Protein AF-D8IYW7-F1 (afdb_monomer_lite)

Secondary structure (DSSP, 8-state):
----HHHHHEEEEEEEETTEEEEEEEEEEEEETTEEEEEE-HHHHH-B-TTT--BSSTT-PPPSEEEEEEEESSSTT-EEEEEEESEETTEE-EEEPTTTGGGSS-EEEEP---TTEE---B-TTTS-----

Organism: Herbaspirillum seropedicae (strain SmR1) (NCBI:txid757424)

Structure (mmCIF, N/CA/C/O backbone):
data_AF-D8IYW7-F1
#
_entry.id   AF-D8IYW7-F1
#
loop_
_atom_site.group_PDB
_atom_site.id
_atom_site.type_symbol
_atom_site.label_atom_id
_atom_site.label_alt_id
_atom_site.label_comp_id
_atom_site.label_asym_id
_atom_site.label_entity_id
_atom_site.label_seq_id
_atom_site.pdbx_PDB_ins_code
_atom_site.Cartn_x
_atom_site.Cartn_y
_atom_site.Cartn_z
_atom_site.occupancy
_atom_site.B_iso_or_equiv
_atom_site.auth_seq_id
_atom_site.auth_comp_id
_atom_site.auth_asym_id
_atom_site.auth_atom_id
_atom_site.pdbx_PDB_model_num
ATOM 1 N N . MET A 1 1 ? 17.895 -15.054 -15.394 1.00 55.34 1 MET A N 1
ATOM 2 C CA . MET A 1 1 ? 16.931 -15.535 -14.381 1.00 55.34 1 MET A CA 1
ATOM 3 C C . MET A 1 1 ? 15.539 -15.389 -14.978 1.00 55.34 1 MET A C 1
ATOM 5 O O . MET A 1 1 ? 15.216 -14.289 -15.399 1.00 55.34 1 MET A O 1
ATOM 9 N N . ASN A 1 2 ? 14.770 -16.473 -15.113 1.00 73.19 2 ASN A N 1
ATOM 10 C CA . ASN A 1 2 ? 13.407 -16.413 -15.653 1.00 73.19 2 ASN A CA 1
ATOM 11 C C . ASN A 1 2 ? 12.431 -16.318 -14.472 1.00 73.19 2 ASN A C 1
ATOM 13 O O . ASN A 1 2 ? 12.126 -17.329 -13.845 1.00 73.19 2 ASN A O 1
ATOM 17 N N . VAL A 1 3 ? 12.047 -15.098 -14.095 1.00 72.44 3 VAL A N 1
ATOM 18 C CA . VAL A 1 3 ? 11.111 -14.853 -12.989 1.00 72.44 3 VAL A CA 1
ATOM 19 C C . VAL A 1 3 ? 9.713 -14.710 -13.576 1.00 72.44 3 VAL A C 1
ATOM 21 O O . VAL A 1 3 ? 9.520 -13.954 -14.527 1.00 72.44 3 VAL A O 1
ATOM 24 N N . ALA A 1 4 ? 8.737 -15.428 -13.019 1.00 79.50 4 ALA A N 1
ATOM 25 C CA . ALA A 1 4 ? 7.348 -15.280 -13.434 1.00 79.50 4 ALA A CA 1
ATOM 26 C C . ALA A 1 4 ? 6.887 -13.828 -13.186 1.00 79.50 4 ALA A C 1
ATOM 28 O O . ALA A 1 4 ? 7.091 -13.328 -12.076 1.00 79.50 4 ALA A O 1
ATOM 29 N N . PRO A 1 5 ? 6.245 -13.150 -14.158 1.00 78.38 5 PRO A N 1
ATOM 30 C CA . PRO A 1 5 ? 5.845 -11.750 -14.007 1.00 78.38 5 PRO A CA 1
ATOM 31 C C . PRO A 1 5 ? 5.076 -11.432 -12.711 1.00 78.38 5 PRO A C 1
ATOM 33 O O . PRO A 1 5 ? 5.417 -10.430 -12.083 1.00 78.38 5 PRO A O 1
ATOM 36 N N . PRO A 1 6 ? 4.137 -12.277 -12.227 1.00 81.12 6 PRO A N 1
ATOM 37 C CA . PRO A 1 6 ? 3.422 -12.008 -10.977 1.00 81.12 6 PRO A CA 1
ATOM 38 C C . PRO A 1 6 ? 4.333 -11.854 -9.753 1.00 81.12 6 PRO A C 1
ATOM 40 O O . PRO A 1 6 ? 4.044 -11.045 -8.874 1.00 81.12 6 PRO A O 1
ATOM 43 N N . SER A 1 7 ? 5.470 -12.558 -9.719 1.00 79.69 7 SER A N 1
ATOM 44 C CA . SER A 1 7 ? 6.438 -12.470 -8.619 1.00 79.69 7 SER A CA 1
ATOM 45 C C . SER A 1 7 ? 7.104 -11.094 -8.517 1.00 79.69 7 SER A C 1
ATOM 47 O O . SER A 1 7 ? 7.625 -10.745 -7.463 1.00 79.69 7 SER A O 1
ATOM 49 N N . LEU A 1 8 ? 7.086 -10.306 -9.598 1.00 82.75 8 LEU A N 1
ATOM 50 C CA . LEU A 1 8 ? 7.593 -8.931 -9.636 1.00 82.75 8 LEU A CA 1
ATOM 51 C C . LEU A 1 8 ? 6.483 -7.879 -9.463 1.00 82.75 8 LEU A C 1
ATOM 53 O O . LEU A 1 8 ? 6.784 -6.690 -9.360 1.00 82.75 8 LEU A O 1
ATOM 57 N N . GLN A 1 9 ? 5.214 -8.302 -9.455 1.00 88.56 9 GLN A N 1
ATOM 58 C CA . GLN A 1 9 ? 4.040 -7.426 -9.347 1.00 88.56 9 GLN A CA 1
ATOM 59 C C . GLN A 1 9 ? 3.467 -7.363 -7.926 1.00 88.56 9 GLN A C 1
ATOM 61 O O . GLN A 1 9 ? 2.759 -6.410 -7.598 1.00 88.56 9 GLN A O 1
ATOM 66 N N . SER A 1 10 ? 3.766 -8.356 -7.084 1.00 90.44 10 SER A N 1
ATOM 67 C CA . SER A 1 10 ? 3.464 -8.309 -5.654 1.00 90.44 10 SER A CA 1
ATOM 68 C C . SER A 1 10 ? 4.567 -7.584 -4.886 1.00 90.44 10 SER A C 1
ATOM 70 O O . SER A 1 10 ? 5.747 -7.901 -5.044 1.00 90.44 10 SER A O 1
ATOM 72 N N . SER A 1 11 ? 4.180 -6.686 -3.988 1.00 91.94 11 SER A N 1
ATOM 73 C CA . SER A 1 11 ? 5.086 -5.998 -3.070 1.00 91.94 11 SER A CA 1
ATOM 74 C C . SER A 1 11 ? 4.765 -6.369 -1.628 1.00 91.94 11 SER A C 1
ATOM 76 O O . SER A 1 11 ? 3.603 -6.507 -1.241 1.00 91.94 11 SER A O 1
ATOM 78 N N . ARG A 1 12 ? 5.807 -6.512 -0.806 1.00 95.00 12 ARG A N 1
ATOM 79 C CA . ARG A 1 12 ? 5.646 -6.594 0.648 1.00 95.00 12 ARG A CA 1
ATOM 80 C C . ARG A 1 12 ? 5.399 -5.195 1.199 1.00 95.00 12 ARG A C 1
ATOM 82 O O . ARG A 1 12 ? 6.117 -4.259 0.838 1.00 95.00 12 ARG A O 1
ATOM 89 N N . ILE A 1 13 ? 4.426 -5.088 2.096 1.00 96.94 13 ILE A N 1
ATOM 90 C CA . ILE A 1 13 ? 4.148 -3.869 2.852 1.00 96.94 13 ILE A CA 1
ATOM 91 C C . ILE A 1 13 ? 4.261 -4.110 4.349 1.00 96.94 13 ILE A C 1
ATOM 93 O O . ILE A 1 13 ? 4.057 -5.224 4.829 1.00 96.94 13 ILE A O 1
ATOM 97 N N . GLU A 1 14 ? 4.582 -3.055 5.077 1.00 96.31 14 GLU A N 1
ATOM 98 C CA . GLU A 1 14 ? 4.686 -3.043 6.530 1.00 96.31 14 GLU A CA 1
ATOM 99 C C . GLU A 1 14 ? 3.891 -1.854 7.064 1.00 96.31 14 GLU A C 1
ATOM 101 O O . GLU A 1 14 ? 4.001 -0.742 6.550 1.00 96.31 14 GLU A O 1
ATOM 106 N N . MET A 1 15 ? 3.040 -2.100 8.054 1.00 95.19 15 MET A N 1
ATOM 107 C CA . MET A 1 15 ? 2.084 -1.129 8.574 1.00 95.19 15 MET A CA 1
ATOM 108 C C . MET A 1 15 ? 2.556 -0.624 9.929 1.00 95.19 15 MET A C 1
ATOM 110 O O . MET A 1 15 ? 2.848 -1.423 10.822 1.00 95.19 15 MET A O 1
ATOM 114 N N . TYR A 1 16 ? 2.603 0.696 10.081 1.00 93.44 16 TYR A N 1
ATOM 115 C CA . TYR A 1 16 ? 3.210 1.360 11.227 1.00 93.44 16 TYR A CA 1
ATOM 116 C C . TYR A 1 16 ? 2.250 2.330 11.913 1.00 93.44 16 TYR A C 1
ATOM 118 O O . TYR A 1 16 ? 1.406 2.949 11.262 1.00 93.44 16 TYR A O 1
ATOM 126 N N . PHE A 1 17 ? 2.423 2.495 13.225 1.00 91.44 17 PHE A N 1
ATOM 127 C CA . PHE A 1 17 ? 1.931 3.651 13.976 1.00 91.44 17 PHE A CA 1
ATOM 128 C C . PHE A 1 17 ? 3.127 4.444 14.504 1.00 91.44 17 PHE A C 1
ATOM 130 O O . PHE A 1 17 ? 3.807 4.007 15.436 1.00 91.44 17 PHE A O 1
ATOM 137 N N . GLY A 1 18 ? 3.419 5.580 13.867 1.00 90.19 18 GLY A N 1
ATOM 138 C CA . GLY A 1 18 ? 4.702 6.261 14.060 1.00 90.19 18 GLY A CA 1
ATOM 139 C C . GLY A 1 18 ? 5.838 5.332 13.631 1.00 90.19 18 GLY A C 1
ATOM 140 O O . GLY A 1 18 ? 5.812 4.823 12.515 1.00 90.19 18 GLY A O 1
ATOM 141 N N . ASP A 1 19 ? 6.763 5.038 14.544 1.00 91.38 19 ASP A N 1
ATOM 142 C CA . ASP A 1 19 ? 7.894 4.129 14.295 1.00 91.38 19 ASP A CA 1
ATOM 143 C C . ASP A 1 19 ? 7.617 2.673 14.716 1.00 91.38 19 ASP A C 1
ATOM 145 O O . ASP A 1 19 ? 8.462 1.787 14.574 1.00 91.38 19 ASP A O 1
ATOM 149 N N . ILE A 1 20 ? 6.424 2.388 15.248 1.00 90.88 20 ILE A N 1
ATOM 150 C CA . ILE A 1 20 ? 6.073 1.063 15.761 1.00 90.88 20 ILE A CA 1
ATOM 151 C C . ILE A 1 20 ? 5.511 0.206 14.631 1.00 90.88 20 ILE A C 1
ATOM 153 O O . ILE A 1 20 ? 4.408 0.463 14.145 1.00 90.88 20 ILE A O 1
ATOM 157 N N . LEU A 1 21 ? 6.224 -0.866 14.275 1.00 92.12 21 LEU A N 1
ATOM 158 C CA . LEU A 1 21 ? 5.704 -1.898 13.380 1.00 92.12 21 LEU A CA 1
ATOM 159 C C . LEU A 1 21 ? 4.507 -2.600 14.039 1.00 92.12 21 LEU A C 1
ATOM 161 O O . LEU A 1 21 ? 4.627 -3.164 15.134 1.00 92.12 21 LEU A O 1
ATOM 165 N N . LEU A 1 22 ? 3.361 -2.574 13.361 1.00 90.06 22 LEU A N 1
ATOM 166 C CA . LEU A 1 22 ? 2.132 -3.232 13.799 1.00 90.06 22 LEU A CA 1
ATOM 167 C C . LEU A 1 22 ? 1.950 -4.596 13.136 1.00 90.06 22 LEU A C 1
ATOM 169 O O . LEU A 1 22 ? 1.598 -5.557 13.815 1.00 90.06 22 LEU A O 1
ATOM 173 N N . SER A 1 23 ? 2.153 -4.675 11.819 1.00 90.94 23 SER A N 1
ATOM 174 C CA . SER A 1 23 ? 1.980 -5.900 11.029 1.00 90.94 23 SER A CA 1
ATOM 175 C C . SER A 1 23 ? 2.622 -5.749 9.640 1.00 90.94 23 SER A C 1
ATOM 177 O O . SER A 1 23 ? 3.119 -4.680 9.284 1.00 90.94 23 SER A O 1
ATOM 179 N N . SER A 1 24 ? 2.615 -6.820 8.851 1.00 94.62 24 SER A N 1
ATOM 180 C CA . SER A 1 24 ? 3.055 -6.836 7.454 1.00 94.62 24 SER A CA 1
ATOM 181 C C . SER A 1 24 ? 2.008 -7.494 6.563 1.00 94.62 24 SER A C 1
ATOM 183 O O . SER A 1 24 ? 1.217 -8.306 7.037 1.00 94.62 24 SER A O 1
ATOM 185 N N . GLY A 1 25 ? 2.026 -7.170 5.276 1.00 94.06 25 GLY A N 1
ATOM 186 C CA . GLY A 1 25 ? 1.074 -7.690 4.306 1.00 94.06 25 GLY A CA 1
ATOM 187 C C . GLY A 1 25 ? 1.616 -7.702 2.884 1.00 94.06 25 GLY A C 1
ATOM 188 O O . GLY A 1 25 ? 2.804 -7.480 2.627 1.00 94.06 25 GLY A O 1
ATOM 189 N N . THR A 1 26 ? 0.710 -7.952 1.947 1.00 95.06 26 THR A N 1
ATOM 190 C CA . THR A 1 26 ? 0.986 -7.942 0.512 1.00 95.06 26 THR A CA 1
ATOM 191 C C . THR A 1 26 ? 0.151 -6.869 -0.160 1.00 95.06 26 THR A C 1
ATOM 193 O O . THR A 1 26 ? -0.996 -6.624 0.208 1.00 95.06 26 THR A O 1
ATOM 196 N N . SER A 1 27 ? 0.735 -6.240 -1.167 1.00 95.06 27 SER A N 1
ATOM 197 C CA . SER A 1 27 ? 0.069 -5.280 -2.025 1.00 95.06 27 SER A CA 1
ATOM 198 C C . SER A 1 27 ? 0.428 -5.518 -3.485 1.00 95.06 27 SER A C 1
ATOM 200 O O . SER A 1 27 ? 1.358 -6.254 -3.821 1.00 95.06 27 SER A O 1
ATOM 202 N N . PHE A 1 28 ? -0.307 -4.837 -4.350 1.00 94.81 28 PHE A N 1
ATOM 203 C CA . PHE A 1 28 ? -0.018 -4.707 -5.765 1.00 94.81 28 PHE A CA 1
ATOM 204 C C . PHE A 1 28 ? 0.029 -3.232 -6.114 1.00 94.81 28 PHE A C 1
ATOM 206 O O . PHE A 1 28 ? -0.739 -2.436 -5.573 1.00 94.81 28 PHE A O 1
ATOM 213 N N . ILE A 1 29 ? 0.885 -2.858 -7.056 1.00 94.69 29 ILE A N 1
ATOM 214 C CA . ILE A 1 29 ? 0.865 -1.499 -7.586 1.00 94.69 29 ILE A CA 1
ATOM 215 C C . ILE A 1 29 ? -0.032 -1.501 -8.815 1.00 94.69 29 ILE A C 1
ATOM 217 O O . ILE A 1 29 ? 0.216 -2.237 -9.765 1.00 94.69 29 ILE A O 1
ATOM 221 N N . THR A 1 30 ? -1.083 -0.691 -8.800 1.00 93.50 30 THR A N 1
ATOM 222 C CA . THR A 1 30 ? -1.988 -0.516 -9.937 1.00 93.50 30 THR A CA 1
ATOM 223 C C . THR A 1 30 ? -1.791 0.848 -10.574 1.00 93.50 30 THR A C 1
ATOM 225 O O . THR A 1 30 ? -1.311 1.797 -9.947 1.00 93.50 30 THR A O 1
ATOM 228 N N . ARG A 1 31 ? -2.140 0.956 -11.856 1.00 91.00 31 ARG A N 1
ATOM 229 C CA . ARG A 1 31 ? -2.008 2.197 -12.623 1.00 91.00 31 ARG A CA 1
ATOM 230 C C . ARG A 1 31 ? -3.356 2.649 -13.164 1.00 91.00 31 ARG A C 1
ATOM 232 O O . ARG A 1 31 ? -4.109 1.856 -13.716 1.00 91.00 31 ARG A O 1
ATOM 239 N N . ARG A 1 32 ? -3.625 3.952 -13.060 1.00 86.88 32 ARG A N 1
ATOM 240 C CA . ARG A 1 32 ? -4.750 4.619 -13.728 1.00 86.88 32 ARG A CA 1
ATOM 241 C C . ARG A 1 32 ? -4.260 5.917 -14.360 1.00 86.88 32 ARG A C 1
ATOM 243 O O . ARG A 1 32 ? -3.967 6.888 -13.660 1.00 86.88 32 ARG A O 1
ATOM 250 N N . GLY A 1 33 ? -4.163 5.933 -15.689 1.00 86.88 33 GLY A N 1
ATOM 251 C CA . GLY A 1 33 ? -3.478 7.008 -16.411 1.00 86.88 33 GLY A CA 1
ATOM 252 C C . GLY A 1 33 ? -2.001 7.075 -16.006 1.00 86.88 33 GLY A C 1
ATOM 253 O O . GLY A 1 33 ? -1.324 6.052 -15.968 1.00 86.88 33 GLY A O 1
ATOM 254 N N . SER A 1 34 ? -1.514 8.264 -15.651 1.00 88.06 34 SER A N 1
ATOM 255 C CA . SER A 1 34 ? -0.142 8.478 -15.161 1.00 88.06 34 SER A CA 1
ATOM 256 C C . SER A 1 34 ? 0.037 8.255 -13.653 1.00 88.06 34 SER A C 1
ATOM 258 O O . SER A 1 34 ? 1.143 8.406 -13.142 1.00 88.06 34 SER A O 1
ATOM 260 N N . LYS A 1 35 ? -1.033 7.928 -12.919 1.00 90.94 35 LYS A N 1
ATOM 261 C CA . LYS A 1 35 ? -1.004 7.793 -11.456 1.00 90.94 35 LYS A CA 1
ATOM 262 C C . LYS A 1 35 ? -0.840 6.333 -11.047 1.00 90.94 35 LYS A C 1
ATOM 264 O O . LYS A 1 35 ? -1.488 5.452 -11.618 1.00 90.94 35 LYS A O 1
ATOM 269 N N . LEU A 1 36 ? -0.019 6.115 -10.024 1.00 94.19 36 LEU A N 1
ATOM 270 C CA . LEU A 1 36 ? 0.185 4.821 -9.384 1.00 94.19 36 LEU A CA 1
ATOM 271 C C . LEU A 1 36 ? -0.548 4.761 -8.046 1.00 94.19 36 LEU A C 1
ATOM 273 O O . LEU A 1 36 ? -0.653 5.760 -7.328 1.00 94.19 36 LEU A O 1
ATOM 277 N N . PHE A 1 37 ? -1.047 3.575 -7.727 1.00 95.38 37 PHE A N 1
ATOM 278 C CA . PHE A 1 37 ? -1.775 3.304 -6.501 1.00 95.38 37 PHE A CA 1
ATOM 279 C C . PHE A 1 37 ? -1.272 2.011 -5.874 1.00 95.38 37 PHE A C 1
ATOM 281 O O . PHE A 1 37 ? -1.139 0.996 -6.551 1.00 95.38 37 PHE A O 1
ATOM 288 N N . LEU A 1 38 ? -1.060 2.029 -4.566 1.00 96.31 38 LEU A N 1
ATOM 289 C CA . LEU A 1 38 ? -0.956 0.826 -3.761 1.00 96.31 38 LEU A CA 1
ATOM 290 C C . LEU A 1 38 ? -2.357 0.235 -3.609 1.00 96.31 38 LEU A C 1
ATOM 292 O O . LEU A 1 38 ? -3.228 0.844 -2.992 1.00 96.31 38 LEU A O 1
ATOM 296 N N . THR A 1 39 ? -2.581 -0.944 -4.169 1.00 95.88 39 THR A N 1
ATOM 297 C CA . THR A 1 39 ? -3.802 -1.724 -3.963 1.00 95.88 39 THR A CA 1
ATOM 298 C C . THR A 1 39 ? -3.508 -2.842 -2.979 1.00 95.88 39 THR A C 1
ATOM 300 O O . THR A 1 39 ? -2.593 -3.635 -3.181 1.00 95.88 39 THR A O 1
ATOM 303 N N . SER A 1 40 ? -4.256 -2.885 -1.887 1.00 95.44 40 SER A N 1
ATOM 304 C CA . SER A 1 40 ? -4.062 -3.843 -0.799 1.00 95.44 40 SER A CA 1
ATOM 305 C C . SER A 1 40 ? -5.402 -4.117 -0.133 1.00 95.44 40 SER A C 1
ATOM 307 O O . SER A 1 40 ? -6.353 -3.353 -0.321 1.00 95.44 40 SER A O 1
ATOM 309 N N . ASN A 1 41 ? -5.462 -5.167 0.684 1.00 94.88 41 ASN A N 1
ATOM 310 C CA . ASN A 1 41 ? -6.602 -5.403 1.550 1.00 94.88 41 ASN A CA 1
ATOM 311 C C . ASN A 1 41 ? -6.917 -4.198 2.441 1.00 94.88 41 ASN A C 1
ATOM 313 O O . ASN A 1 41 ? -6.001 -3.517 2.918 1.00 94.88 41 ASN A O 1
ATOM 317 N N . SER A 1 42 ? -8.209 -3.944 2.681 1.00 91.50 42 SER A N 1
ATOM 318 C CA . SER A 1 42 ? -8.645 -2.807 3.500 1.00 91.50 42 SER A CA 1
ATOM 319 C C . SER A 1 42 ? -8.146 -2.951 4.930 1.00 91.50 42 SER A C 1
ATOM 321 O O . SER A 1 42 ? -7.780 -1.956 5.550 1.00 91.50 42 SER A O 1
ATOM 323 N N . HIS A 1 43 ? -8.106 -4.179 5.441 1.00 90.75 43 HIS A N 1
ATOM 324 C CA . HIS A 1 43 ? -7.659 -4.451 6.800 1.00 90.75 43 HIS A CA 1
ATOM 325 C C . HIS A 1 43 ? -6.194 -4.056 7.055 1.00 90.75 43 HIS A C 1
ATOM 327 O O . HIS A 1 43 ? -5.846 -3.710 8.184 1.00 90.75 43 HIS A O 1
ATOM 333 N N . ASN A 1 44 ? -5.349 -4.018 6.015 1.00 91.88 44 ASN A N 1
ATOM 334 C CA . ASN A 1 44 ? -3.966 -3.557 6.149 1.00 91.88 44 ASN A CA 1
ATOM 335 C C . ASN A 1 44 ? -3.902 -2.056 6.461 1.00 91.88 44 ASN A C 1
ATOM 337 O O . ASN A 1 44 ? -3.061 -1.639 7.242 1.00 91.88 44 ASN A O 1
ATOM 341 N N . VAL A 1 45 ? -4.797 -1.231 5.914 1.00 90.12 45 VAL A N 1
ATOM 342 C CA . VAL A 1 45 ? -4.766 0.224 6.165 1.00 90.12 45 VAL A CA 1
ATOM 343 C C . VAL A 1 45 ? -5.662 0.657 7.321 1.00 90.12 45 VAL A C 1
ATOM 345 O O . VAL A 1 45 ? -5.424 1.691 7.929 1.00 90.12 45 VAL A O 1
ATOM 348 N N . THR A 1 46 ? -6.699 -0.116 7.645 1.00 87.69 46 THR A N 1
ATOM 349 C CA . THR A 1 46 ? -7.587 0.198 8.773 1.00 87.69 46 THR A CA 1
ATOM 350 C C . THR A 1 46 ? -7.096 -0.401 10.085 1.00 87.69 46 THR A C 1
ATOM 352 O O . THR A 1 46 ? -7.566 0.013 11.143 1.00 87.69 46 THR A O 1
ATOM 355 N N . GLY A 1 47 ? -6.211 -1.404 10.033 1.00 81.12 47 GLY A N 1
ATOM 356 C CA . GLY A 1 47 ? -5.812 -2.194 11.198 1.00 81.12 47 GLY A CA 1
ATOM 357 C C . GLY A 1 47 ? -6.965 -2.993 11.813 1.00 81.12 47 GLY A C 1
ATOM 358 O O . GLY A 1 47 ? -6.862 -3.415 12.964 1.00 81.12 47 GLY A O 1
ATOM 359 N N . ARG A 1 48 ? -8.076 -3.170 11.086 1.00 79.06 48 ARG A N 1
ATOM 360 C CA . ARG A 1 48 ? -9.318 -3.767 11.592 1.00 79.06 48 ARG A CA 1
ATOM 361 C C . ARG A 1 48 ? -9.793 -4.909 10.716 1.00 79.06 48 ARG A C 1
ATOM 363 O O . ARG A 1 48 ? -9.715 -4.819 9.493 1.00 79.06 48 ARG A O 1
ATOM 370 N N . ASP A 1 49 ? -10.346 -5.931 11.357 1.00 75.50 49 ASP A N 1
ATOM 371 C CA . ASP A 1 49 ? -11.030 -7.021 10.686 1.00 75.50 49 ASP A CA 1
ATOM 372 C C . ASP A 1 49 ? -12.198 -6.469 9.867 1.00 75.50 49 ASP A C 1
ATOM 374 O O . ASP A 1 49 ? -12.973 -5.629 10.330 1.00 75.50 49 ASP A O 1
ATOM 378 N N . GLN A 1 50 ? -12.321 -6.940 8.635 1.00 70.81 50 GLN A N 1
ATOM 379 C CA . GLN A 1 50 ? -13.323 -6.438 7.704 1.00 70.81 50 GLN A CA 1
ATOM 380 C C . GLN A 1 50 ? -14.764 -6.838 8.058 1.00 70.81 50 GLN A C 1
ATOM 382 O O . GLN A 1 50 ? -15.700 -6.143 7.665 1.00 70.81 50 GLN A O 1
ATOM 387 N N . HIS A 1 51 ? -14.953 -7.951 8.773 1.00 66.12 51 HIS A N 1
ATOM 388 C CA . HIS A 1 51 ? -16.263 -8.514 9.095 1.00 66.12 51 HIS A CA 1
ATOM 389 C C . HIS A 1 51 ? -16.731 -8.068 10.483 1.00 66.12 51 HIS A C 1
ATOM 391 O O . HIS A 1 51 ? -17.878 -7.662 10.648 1.00 66.12 51 HIS A O 1
ATOM 397 N N . ALA A 1 52 ? -15.836 -8.118 11.470 1.00 69.31 52 ALA A N 1
ATOM 398 C CA . ALA A 1 52 ? -16.111 -7.808 12.868 1.00 69.31 52 ALA A CA 1
ATOM 399 C C . ALA A 1 52 ? -15.757 -6.363 13.258 1.00 69.31 52 ALA A C 1
ATOM 401 O O . ALA A 1 52 ? -16.229 -5.874 14.281 1.00 69.31 52 ALA A O 1
ATOM 402 N N . GLY A 1 53 ? -14.906 -5.668 12.492 1.00 64.69 53 GLY A N 1
ATOM 403 C CA . GLY A 1 53 ? -14.429 -4.315 12.819 1.00 64.69 53 GLY A CA 1
ATOM 404 C C . GLY A 1 53 ? -13.441 -4.244 13.994 1.00 64.69 53 GLY A C 1
ATOM 405 O O . GLY A 1 53 ? -12.989 -3.149 14.352 1.00 64.69 53 GLY A O 1
ATOM 406 N N . ALA A 1 54 ? -13.100 -5.389 14.591 1.00 71.50 54 ALA A N 1
ATOM 407 C CA . ALA A 1 54 ? -12.155 -5.508 15.697 1.00 71.50 54 ALA A CA 1
ATOM 408 C C . ALA A 1 54 ? -10.727 -5.166 15.249 1.00 71.50 54 ALA A C 1
ATOM 410 O O . ALA A 1 54 ? -10.364 -5.429 14.105 1.00 71.50 54 ALA A O 1
ATOM 411 N N . CYS A 1 55 ? -9.909 -4.586 16.130 1.00 73.69 55 CYS A N 1
ATOM 412 C CA . CYS A 1 55 ? -8.499 -4.342 15.8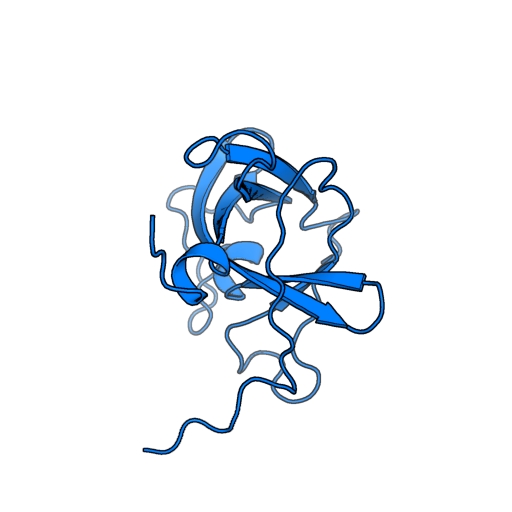25 1.00 73.69 55 CYS A CA 1
ATOM 413 C C . CYS A 1 55 ? -7.756 -5.674 15.619 1.00 73.69 55 CYS A C 1
ATOM 415 O O . CYS A 1 55 ? -7.921 -6.606 16.399 1.00 73.69 55 CYS A O 1
ATOM 417 N N . LEU A 1 56 ? -6.931 -5.756 14.572 1.00 68.44 56 LEU A N 1
ATOM 418 C CA . LEU A 1 56 ? -6.150 -6.957 14.237 1.00 68.44 56 LEU A CA 1
ATOM 419 C C . LEU A 1 56 ? -4.809 -7.023 14.971 1.00 68.44 56 LEU A C 1
ATOM 421 O O . LEU A 1 56 ? -4.223 -8.093 15.109 1.00 68.44 56 LEU A O 1
ATOM 425 N N . SER A 1 57 ? -4.301 -5.878 15.424 1.00 65.50 57 SER A N 1
ATOM 426 C CA . SER A 1 57 ? -3.076 -5.823 16.215 1.00 65.50 57 SER A CA 1
ATOM 427 C C . SER A 1 57 ? -3.381 -6.111 17.681 1.00 65.50 57 SER A C 1
ATOM 429 O O . SER A 1 57 ? -4.268 -5.486 18.257 1.00 65.50 57 SER A O 1
ATOM 431 N N . ALA A 1 58 ? -2.567 -6.954 18.323 1.00 61.22 58 ALA A N 1
ATOM 432 C CA . ALA A 1 58 ? -2.569 -7.118 19.782 1.00 61.22 58 ALA A CA 1
ATOM 433 C C . ALA A 1 58 ? -2.225 -5.814 20.533 1.00 61.22 58 ALA A C 1
ATOM 435 O O . ALA A 1 58 ? -2.426 -5.718 21.738 1.00 61.22 58 ALA A O 1
ATOM 436 N N . ARG A 1 59 ? -1.692 -4.811 19.820 1.00 62.53 59 ARG A N 1
ATOM 437 C CA . ARG A 1 59 ? -1.416 -3.459 20.327 1.00 62.53 59 ARG A CA 1
ATOM 438 C C . ARG A 1 59 ? -2.547 -2.466 20.027 1.00 62.53 59 ARG A C 1
ATOM 440 O O . ARG A 1 59 ? -2.355 -1.277 20.238 1.00 62.53 59 ARG A O 1
ATOM 447 N N . GLU A 1 60 ? -3.659 -2.932 19.450 1.00 62.75 60 GLU A N 1
ATOM 448 C CA . GLU A 1 60 ? -4.862 -2.172 19.059 1.00 62.75 60 GLU A CA 1
ATOM 449 C C . GLU A 1 60 ? -4.635 -0.920 18.182 1.00 62.75 60 GLU A C 1
ATOM 451 O O . GLU A 1 60 ? -5.564 -0.152 17.933 1.00 62.75 60 GLU A O 1
ATOM 456 N N . GLY A 1 61 ? -3.422 -0.726 17.659 1.00 70.19 61 GLY A N 1
ATOM 457 C CA . GLY A 1 61 ? -3.063 0.435 16.851 1.00 70.19 61 GLY A CA 1
ATOM 458 C C . GLY A 1 61 ? -3.678 0.403 15.451 1.00 70.19 61 GLY A C 1
ATOM 459 O O . GLY A 1 61 ? -3.588 -0.604 14.745 1.00 70.19 61 GLY A O 1
ATOM 460 N N . ILE A 1 62 ? -4.254 1.532 15.034 1.00 83.56 62 ILE A N 1
ATOM 461 C CA . ILE A 1 62 ? -4.626 1.805 13.640 1.00 83.56 62 ILE A CA 1
ATOM 462 C C . ILE A 1 62 ? -3.373 2.344 12.944 1.00 83.56 62 ILE A C 1
ATOM 464 O O . ILE A 1 62 ? -2.801 3.313 13.439 1.00 83.56 62 ILE A O 1
ATOM 468 N N . PRO A 1 63 ? -2.910 1.755 11.833 1.00 91.00 63 PRO A N 1
ATOM 469 C CA . PRO A 1 63 ? -1.704 2.234 11.178 1.00 91.00 63 PRO A CA 1
ATOM 470 C C . PRO A 1 63 ? -1.916 3.634 10.592 1.00 91.00 63 PRO A C 1
ATOM 472 O O . PRO A 1 63 ? -2.952 3.925 9.998 1.00 91.00 63 PRO A O 1
ATOM 475 N N . ASN A 1 64 ? -0.915 4.499 10.744 1.00 93.69 64 ASN A N 1
ATOM 476 C CA . ASN A 1 64 ? -0.905 5.844 10.166 1.00 93.69 64 ASN A CA 1
ATOM 477 C C . ASN A 1 64 ? 0.039 5.966 8.962 1.00 93.69 64 ASN A C 1
ATOM 479 O O . ASN A 1 64 ? -0.065 6.930 8.205 1.00 93.69 64 ASN A O 1
ATOM 483 N N . ASN A 1 65 ? 0.910 4.977 8.743 1.00 94.56 65 ASN A N 1
ATOM 484 C CA . ASN A 1 65 ? 1.834 4.921 7.616 1.00 94.56 65 ASN A CA 1
ATOM 485 C C . ASN A 1 65 ? 2.035 3.481 7.125 1.00 94.56 65 ASN A C 1
ATOM 487 O O . ASN A 1 65 ? 1.915 2.521 7.892 1.00 94.56 65 ASN A O 1
ATOM 491 N N . VAL A 1 66 ? 2.376 3.342 5.843 1.00 96.56 66 VAL A N 1
ATOM 492 C CA . VAL A 1 66 ? 2.770 2.078 5.216 1.00 96.56 66 VAL A CA 1
ATOM 493 C C . VAL A 1 66 ? 4.152 2.220 4.594 1.00 96.56 66 VAL A C 1
ATOM 495 O O . VAL A 1 66 ? 4.425 3.185 3.887 1.00 96.56 66 VAL A O 1
ATOM 498 N N . VAL A 1 67 ? 5.022 1.245 4.832 1.00 96.88 67 VAL A N 1
ATOM 499 C CA . VAL A 1 67 ? 6.303 1.110 4.137 1.00 96.88 67 VAL A CA 1
ATOM 500 C C . VAL A 1 67 ? 6.146 0.070 3.041 1.00 96.88 67 VAL A C 1
ATOM 502 O O . VAL A 1 67 ? 5.680 -1.040 3.291 1.00 96.88 67 VAL A O 1
ATOM 505 N N . ILE A 1 68 ? 6.532 0.423 1.819 1.00 96.19 68 ILE A N 1
ATOM 506 C CA . ILE A 1 68 ? 6.428 -0.438 0.640 1.00 96.19 68 ILE A CA 1
ATOM 507 C C . ILE A 1 68 ? 7.833 -0.842 0.213 1.00 96.19 68 ILE A C 1
ATOM 509 O O . ILE A 1 68 ? 8.687 0.021 0.004 1.00 96.19 68 ILE A O 1
ATOM 513 N N . ARG A 1 69 ? 8.063 -2.150 0.054 1.00 94.38 69 ARG A N 1
ATOM 514 C CA . ARG A 1 69 ? 9.321 -2.691 -0.472 1.00 94.38 69 ARG A CA 1
ATOM 515 C C . ARG A 1 69 ? 9.229 -2.867 -1.986 1.00 94.38 69 ARG A C 1
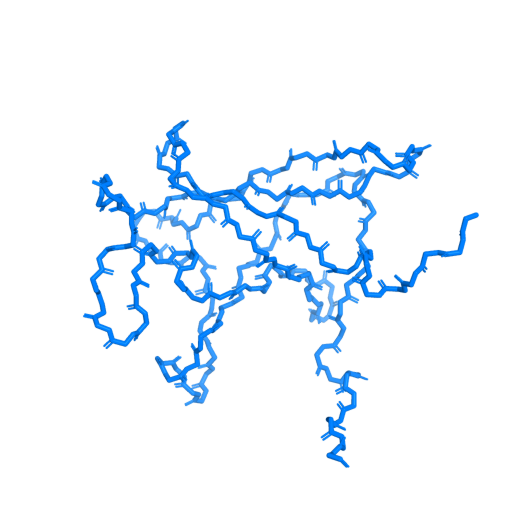ATOM 517 O O . ARG A 1 69 ? 8.451 -3.684 -2.481 1.00 94.38 69 ARG A O 1
ATOM 524 N N . TYR A 1 70 ? 10.054 -2.119 -2.705 1.00 90.81 70 TYR A N 1
ATOM 525 C CA . TYR A 1 70 ? 10.185 -2.138 -4.158 1.00 90.81 70 TYR A CA 1
ATOM 526 C C . TYR A 1 70 ? 11.440 -2.886 -4.584 1.00 90.81 70 TYR A C 1
ATOM 528 O O . TYR A 1 70 ? 12.453 -2.832 -3.891 1.00 90.81 70 TYR A O 1
ATOM 536 N N . ASN A 1 71 ? 11.403 -3.512 -5.759 1.00 85.50 71 ASN A N 1
ATOM 537 C CA . ASN A 1 71 ? 12.613 -4.023 -6.397 1.00 85.50 71 ASN A CA 1
ATOM 538 C C . ASN A 1 71 ? 13.490 -2.849 -6.856 1.00 85.50 71 ASN A C 1
ATOM 540 O O . ASN A 1 71 ? 12.988 -1.879 -7.434 1.00 85.50 71 ASN A O 1
ATOM 544 N N . LYS A 1 72 ? 14.797 -2.930 -6.602 1.00 83.88 72 LYS A N 1
ATOM 545 C CA . LYS A 1 72 ? 15.758 -1.909 -7.032 1.00 83.88 72 LYS A CA 1
ATOM 546 C C . LYS A 1 72 ? 16.162 -2.109 -8.495 1.00 83.88 72 LYS A C 1
ATOM 548 O O . LYS A 1 72 ? 16.382 -3.241 -8.917 1.00 83.88 72 LYS A O 1
ATOM 553 N N . ALA A 1 73 ? 16.290 -1.004 -9.238 1.00 71.31 73 ALA A N 1
ATOM 554 C CA . ALA A 1 73 ? 16.594 -1.012 -10.671 1.00 71.31 73 ALA A CA 1
ATOM 555 C C . ALA A 1 73 ? 17.859 -1.766 -11.063 1.00 71.31 73 ALA A C 1
ATOM 557 O O . ALA A 1 73 ? 17.827 -2.638 -11.930 1.00 71.31 73 ALA A O 1
ATOM 558 N N . ASP A 1 74 ? 18.944 -1.457 -10.371 1.00 74.19 74 ASP A N 1
ATOM 559 C CA . ASP A 1 74 ? 20.267 -1.854 -10.832 1.00 74.19 74 ASP A CA 1
ATOM 560 C C . ASP A 1 74 ? 20.758 -3.158 -10.188 1.00 74.19 74 ASP A C 1
ATOM 562 O O . ASP A 1 74 ? 21.753 -3.716 -10.636 1.00 74.19 74 ASP A O 1
ATOM 566 N N . ASN A 1 75 ? 20.048 -3.673 -9.171 1.00 75.38 75 ASN A N 1
ATOM 567 C CA . ASN A 1 75 ? 20.464 -4.829 -8.369 1.00 75.38 75 ASN A CA 1
ATOM 568 C C . ASN A 1 75 ? 19.274 -5.747 -8.021 1.00 75.38 75 ASN A C 1
ATOM 570 O O . ASN A 1 75 ? 18.637 -5.575 -6.976 1.00 75.38 75 ASN A O 1
ATOM 574 N N . PRO A 1 76 ? 18.963 -6.752 -8.858 1.00 70.94 76 PRO A N 1
ATOM 575 C CA . PRO A 1 76 ? 17.955 -7.761 -8.542 1.00 70.94 76 PRO A CA 1
ATOM 576 C C . PRO A 1 76 ? 18.233 -8.454 -7.197 1.00 70.94 76 PRO A C 1
ATOM 578 O O . PRO A 1 76 ? 19.339 -8.931 -6.956 1.00 70.94 76 PRO A O 1
ATOM 581 N N . GLY A 1 77 ? 17.221 -8.528 -6.327 1.00 76.19 77 GLY A N 1
ATOM 582 C CA . GLY A 1 77 ? 17.343 -9.06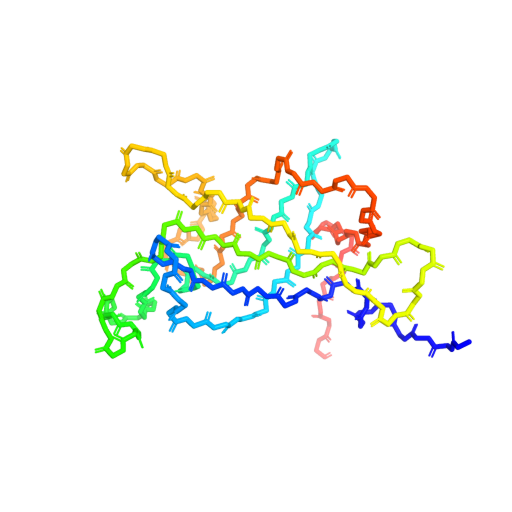5 -4.962 1.00 76.19 77 GLY A CA 1
ATOM 583 C C . GLY A 1 77 ? 17.610 -8.006 -3.885 1.00 76.19 77 GLY A C 1
ATOM 584 O O . GLY A 1 77 ? 17.429 -8.291 -2.701 1.00 76.19 77 GLY A O 1
ATOM 585 N N . GLU A 1 78 ? 17.958 -6.776 -4.272 1.00 86.00 78 GLU A N 1
ATOM 586 C CA . GLU A 1 78 ? 17.936 -5.616 -3.381 1.00 86.00 78 GLU A CA 1
ATOM 587 C C . GLU A 1 78 ? 16.577 -4.912 -3.421 1.00 86.00 78 GLU A C 1
ATOM 589 O O . GLU A 1 78 ? 15.892 -4.868 -4.449 1.00 86.00 78 GLU A O 1
ATOM 594 N N . PHE A 1 79 ? 16.211 -4.313 -2.286 1.00 89.19 79 PHE A N 1
ATOM 595 C CA . PHE A 1 79 ? 14.935 -3.631 -2.126 1.00 89.19 79 PHE A CA 1
ATOM 596 C C . PHE A 1 79 ? 15.126 -2.178 -1.703 1.00 89.19 79 PHE A C 1
ATOM 598 O O . PHE A 1 79 ? 15.964 -1.879 -0.854 1.00 89.19 79 PHE A O 1
ATOM 605 N N . LEU A 1 80 ? 14.302 -1.294 -2.262 1.00 92.06 80 LEU A N 1
ATOM 606 C CA . LEU A 1 80 ? 14.108 0.071 -1.782 1.00 92.06 80 LEU A CA 1
ATOM 607 C C . LEU A 1 80 ? 12.839 0.115 -0.933 1.00 92.06 80 LEU A C 1
ATOM 609 O O . LEU A 1 80 ? 11.827 -0.470 -1.315 1.00 92.06 80 LEU A O 1
ATOM 613 N N . SER A 1 81 ? 12.886 0.812 0.197 1.00 93.81 81 SER A N 1
ATOM 614 C CA . SER A 1 81 ? 11.727 0.997 1.069 1.00 93.81 81 SER A CA 1
ATOM 615 C C . SER A 1 81 ? 11.311 2.458 1.058 1.00 93.81 81 SER A C 1
ATOM 617 O O . SER A 1 81 ? 12.114 3.323 1.403 1.00 93.81 81 SER A O 1
ATOM 619 N N . TYR A 1 82 ? 10.058 2.725 0.696 1.00 95.56 82 TYR A N 1
ATOM 620 C CA . TYR A 1 82 ? 9.475 4.065 0.782 1.00 95.56 82 TYR A CA 1
ATOM 621 C C . TYR A 1 82 ? 8.244 4.049 1.673 1.00 95.56 82 TYR A C 1
ATOM 623 O O . TYR A 1 82 ? 7.420 3.137 1.591 1.00 95.56 82 TYR A O 1
ATOM 631 N N . GLN A 1 83 ? 8.149 5.061 2.529 1.00 95.62 83 GLN A N 1
ATOM 632 C CA . GLN A 1 83 ? 7.017 5.277 3.414 1.00 95.62 83 GLN A CA 1
ATOM 633 C C . GLN A 1 83 ? 5.989 6.181 2.736 1.00 95.62 83 GLN A C 1
ATOM 635 O O . GLN A 1 83 ? 6.345 7.206 2.155 1.00 95.62 83 GLN A O 1
ATOM 640 N N . GLU A 1 84 ? 4.721 5.807 2.858 1.00 96.19 84 GLU A N 1
ATOM 641 C CA . GLU A 1 84 ? 3.565 6.587 2.433 1.00 96.19 84 GLU A CA 1
ATOM 642 C C . GLU A 1 84 ? 2.627 6.797 3.631 1.00 96.19 84 GLU A C 1
ATOM 644 O O . GLU A 1 84 ? 2.359 5.841 4.376 1.00 96.19 84 GLU A O 1
ATOM 649 N N . PRO A 1 85 ? 2.098 8.015 3.831 1.00 95.62 85 PRO A N 1
ATOM 650 C CA . PRO A 1 85 ? 1.073 8.247 4.833 1.00 95.62 85 PRO A CA 1
ATOM 651 C C . PRO A 1 85 ? -0.215 7.523 4.442 1.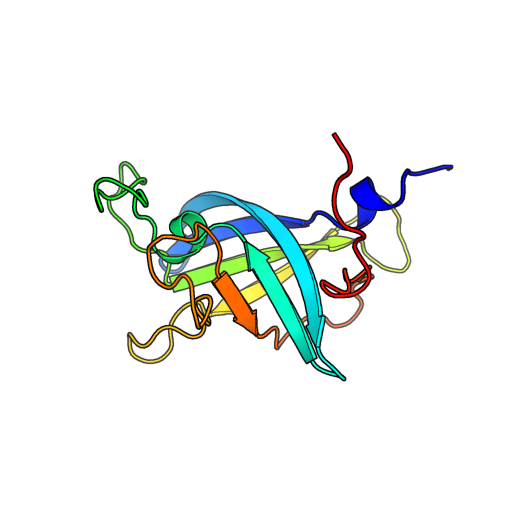00 95.62 85 PRO A C 1
ATOM 653 O O . PRO A 1 85 ? -0.638 7.520 3.286 1.00 95.62 85 PRO A O 1
ATOM 656 N N . ILE A 1 86 ? -0.857 6.916 5.434 1.00 94.81 86 ILE A N 1
ATOM 657 C CA . ILE A 1 86 ? -2.182 6.310 5.296 1.00 94.81 86 ILE A CA 1
ATOM 658 C C . ILE A 1 86 ? -3.249 7.371 5.610 1.00 94.81 86 ILE A C 1
ATOM 660 O O . ILE A 1 86 ? -4.261 7.455 4.916 1.00 94.81 86 ILE A O 1
ATOM 664 N N . LEU A 1 87 ? -2.991 8.232 6.597 1.00 90.50 87 LEU A N 1
ATOM 665 C CA . LEU A 1 87 ? -3.882 9.306 7.042 1.00 90.50 87 LEU A CA 1
ATOM 666 C C . LEU A 1 87 ? -3.253 10.687 6.810 1.00 90.50 87 LEU A C 1
ATOM 668 O O . LEU A 1 87 ? -2.038 10.844 6.920 1.00 90.50 87 LEU A O 1
ATOM 672 N N . ALA A 1 88 ? -4.085 11.701 6.573 1.00 88.62 88 ALA A N 1
ATOM 673 C CA . ALA A 1 88 ? -3.710 13.109 6.686 1.00 88.62 88 ALA A CA 1
ATOM 674 C C . ALA A 1 88 ? -4.729 13.827 7.573 1.00 88.62 88 ALA A C 1
ATOM 676 O O . ALA A 1 88 ? -5.893 13.919 7.201 1.00 88.62 88 ALA A O 1
ATOM 677 N N . ASN A 1 89 ? -4.301 14.342 8.731 1.00 87.12 89 ASN A N 1
ATOM 678 C CA . ASN A 1 89 ? -5.196 14.957 9.725 1.00 87.12 89 ASN A CA 1
ATOM 679 C C . ASN A 1 89 ? -6.398 14.051 10.068 1.00 87.12 89 ASN A C 1
ATOM 681 O O . ASN A 1 89 ? -7.540 14.488 9.992 1.00 87.12 89 ASN A O 1
ATOM 685 N N . ASP A 1 90 ? -6.128 12.774 10.357 1.00 81.88 90 ASP A N 1
ATOM 686 C CA . ASP A 1 90 ? -7.120 11.714 10.619 1.00 81.88 90 ASP A CA 1
ATOM 687 C C . ASP A 1 90 ? -8.056 11.346 9.451 1.00 81.88 90 ASP A C 1
ATOM 689 O O . ASP A 1 90 ? -8.859 10.419 9.573 1.00 81.88 90 ASP A O 1
ATOM 693 N N . GLU A 1 91 ? -7.897 11.970 8.281 1.00 89.31 91 GLU A N 1
ATOM 694 C CA . GLU A 1 91 ? -8.650 11.615 7.080 1.00 89.31 91 GLU A CA 1
ATOM 695 C C . GLU A 1 91 ? -7.940 10.527 6.253 1.00 89.31 91 GLU A C 1
ATOM 697 O O . GLU A 1 91 ? -6.740 10.640 5.968 1.00 89.31 91 GLU A O 1
ATOM 702 N N . PRO A 1 92 ? -8.662 9.476 5.814 1.00 92.25 92 PRO A N 1
ATOM 703 C CA . PRO A 1 92 ? -8.132 8.447 4.926 1.00 92.25 92 PRO A CA 1
ATOM 704 C C . PRO A 1 92 ? -7.602 8.991 3.597 1.00 92.25 92 PRO A C 1
ATOM 706 O O . PRO A 1 92 ? -8.337 9.598 2.821 1.00 92.25 92 PRO A O 1
ATOM 709 N N . LEU A 1 93 ? -6.351 8.666 3.264 1.00 95.00 93 LEU A N 1
ATOM 710 C CA . LEU A 1 93 ? -5.772 8.949 1.942 1.00 95.00 93 LEU A CA 1
ATOM 711 C C . LEU A 1 93 ? -6.066 7.852 0.906 1.00 95.00 93 LEU A C 1
ATOM 713 O O . LEU A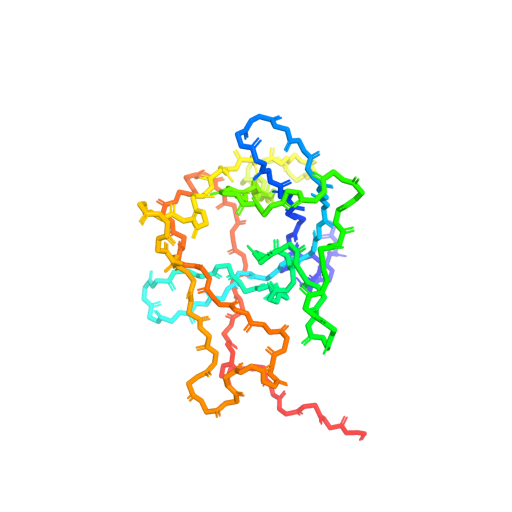 1 93 ? -5.702 7.976 -0.268 1.00 95.00 93 LEU A O 1
ATOM 717 N N . TRP A 1 94 ? -6.721 6.769 1.327 1.00 94.69 94 TRP A N 1
ATOM 718 C CA . TRP A 1 94 ? -7.089 5.654 0.465 1.00 94.69 94 TRP A CA 1
ATOM 719 C C . TRP A 1 94 ? -8.533 5.742 -0.029 1.00 94.69 94 TRP A C 1
ATOM 721 O O . TRP A 1 94 ? -9.456 6.169 0.663 1.00 94.69 94 TRP A O 1
ATOM 731 N N . PHE A 1 95 ? -8.743 5.245 -1.241 1.00 93.75 95 PHE A N 1
ATOM 732 C CA . PHE A 1 95 ? -10.041 5.143 -1.885 1.00 93.75 95 PHE A CA 1
ATOM 733 C C . PHE A 1 95 ? -10.627 3.750 -1.664 1.00 93.75 95 PHE A C 1
ATOM 735 O O . PHE A 1 95 ? -9.964 2.738 -1.899 1.00 93.75 95 PHE A O 1
ATOM 742 N N . LYS A 1 96 ? -11.896 3.693 -1.257 1.00 92.12 96 LYS A N 1
ATOM 743 C CA . LYS A 1 96 ? -12.692 2.457 -1.266 1.00 92.12 96 LYS A CA 1
ATOM 744 C C . LYS A 1 96 ? -13.284 2.224 -2.650 1.00 92.12 96 LYS A C 1
ATOM 746 O O . LYS A 1 96 ? -13.467 3.164 -3.425 1.00 92.12 96 LYS A O 1
ATOM 751 N N . HIS A 1 97 ? -13.640 0.978 -2.947 1.00 89.31 97 HIS A N 1
ATOM 752 C CA . HIS A 1 97 ? -14.340 0.675 -4.188 1.00 89.31 97 HIS A CA 1
ATOM 753 C C . HIS A 1 97 ? -15.693 1.424 -4.240 1.00 89.31 97 HIS A C 1
ATOM 755 O O . HIS A 1 97 ? -16.504 1.254 -3.331 1.00 89.31 97 HIS A O 1
ATOM 761 N N . PRO A 1 98 ? -16.007 2.191 -5.303 1.00 87.00 98 PRO A N 1
ATOM 762 C CA . PRO A 1 98 ? -17.161 3.101 -5.318 1.00 87.00 98 PRO A CA 1
ATOM 763 C C . PRO A 1 98 ? -18.522 2.392 -5.247 1.00 87.00 98 PRO A C 1
ATOM 765 O O . PRO A 1 98 ? -19.457 2.922 -4.663 1.00 87.00 98 PRO A O 1
ATOM 768 N N . LYS A 1 99 ? -18.637 1.189 -5.831 1.00 88.94 99 LYS A N 1
ATOM 769 C CA . LYS A 1 99 ? -19.872 0.378 -5.806 1.00 88.94 99 LYS A CA 1
ATOM 770 C C . LYS A 1 99 ? -19.970 -0.570 -4.602 1.00 88.94 99 LYS A C 1
ATOM 772 O O . LYS A 1 99 ? -20.993 -0.603 -3.936 1.00 88.94 99 LYS A O 1
ATOM 777 N N . LEU A 1 100 ? -18.924 -1.360 -4.352 1.00 87.69 100 LEU A N 1
ATOM 778 C CA . LEU A 1 100 ? -18.889 -2.367 -3.285 1.00 87.69 100 LEU A CA 1
ATOM 779 C C . LEU A 1 100 ? -18.659 -1.765 -1.887 1.00 87.69 100 LEU A C 1
ATOM 781 O O . LEU A 1 100 ? -19.104 -2.321 -0.888 1.00 87.69 100 LEU A O 1
ATOM 785 N N . GLY A 1 101 ? -17.994 -0.612 -1.782 1.00 86.38 101 GLY A N 1
ATOM 786 C CA . GLY A 1 101 ? -17.782 0.069 -0.507 1.00 86.38 101 GLY A CA 1
ATOM 787 C C . GLY A 1 101 ? -17.137 -0.841 0.542 1.00 86.38 101 GLY A C 1
ATOM 788 O O . GLY A 1 101 ? -16.024 -1.317 0.351 1.00 86.38 101 GLY A O 1
ATOM 789 N N . LYS A 1 102 ? -17.844 -1.068 1.657 1.00 83.00 102 LYS A N 1
ATOM 790 C CA . LYS A 1 102 ? -17.381 -1.896 2.785 1.00 83.00 102 LYS A CA 1
ATOM 791 C C . LYS A 1 102 ? -17.436 -3.407 2.521 1.00 83.00 102 LYS A C 1
ATOM 793 O O . LYS A 1 102 ? -16.856 -4.152 3.294 1.00 83.00 102 LYS A O 1
ATOM 798 N N . THR A 1 103 ? -18.126 -3.869 1.476 1.00 85.88 103 THR A N 1
ATOM 799 C CA . THR A 1 103 ? -18.216 -5.309 1.169 1.00 85.88 103 THR A CA 1
ATOM 800 C C . THR A 1 103 ? -17.011 -5.822 0.378 1.00 85.88 103 THR A C 1
ATOM 802 O O . THR A 1 103 ? -16.937 -7.012 0.087 1.00 85.88 103 THR A O 1
ATOM 805 N N . ALA A 1 104 ? -16.101 -4.932 -0.024 1.00 87.94 104 ALA A N 1
ATOM 806 C CA . ALA A 1 104 ? -14.862 -5.264 -0.710 1.00 87.94 104 ALA A CA 1
ATOM 807 C C . ALA A 1 104 ? -13.672 -5.115 0.240 1.00 87.94 104 ALA A C 1
ATOM 809 O O . ALA A 1 104 ? -13.446 -4.029 0.776 1.00 87.94 104 ALA A O 1
ATOM 810 N N . ASP A 1 105 ? -12.869 -6.172 0.375 1.00 89.62 105 ASP A N 1
ATOM 811 C CA . ASP A 1 105 ? -11.620 -6.128 1.139 1.00 89.62 105 ASP A CA 1
ATOM 812 C C . ASP A 1 105 ? -10.465 -5.554 0.329 1.00 89.62 105 ASP A C 1
ATOM 814 O O . ASP A 1 105 ? -9.430 -6.191 0.161 1.00 89.62 105 ASP A O 1
ATOM 818 N N . PHE A 1 106 ? -10.630 -4.380 -0.259 1.00 91.62 106 PHE A N 1
ATOM 819 C CA . PHE A 1 106 ? -9.493 -3.719 -0.874 1.00 91.62 106 PHE A CA 1
ATOM 820 C C . PHE A 1 106 ? -9.697 -2.223 -0.970 1.00 91.62 106 PHE A C 1
ATOM 822 O O . PHE A 1 106 ? -10.810 -1.699 -1.069 1.00 91.62 106 PHE A O 1
ATOM 829 N N . VAL A 1 107 ? -8.567 -1.538 -0.960 1.00 94.81 107 VAL A N 1
ATOM 830 C CA . VAL A 1 107 ? -8.466 -0.093 -1.068 1.00 94.81 107 VAL A CA 1
ATOM 831 C C . VAL A 1 107 ? -7.366 0.264 -2.054 1.00 94.81 107 VAL A C 1
ATOM 833 O O . VAL A 1 107 ? -6.489 -0.552 -2.339 1.00 94.81 107 VAL A O 1
ATOM 836 N N . ALA A 1 108 ? -7.398 1.497 -2.545 1.00 95.56 108 ALA A N 1
ATOM 837 C CA . ALA A 1 108 ? -6.330 2.069 -3.350 1.00 95.56 108 ALA A CA 1
ATOM 838 C C . ALA A 1 108 ? -5.754 3.301 -2.644 1.00 95.56 108 ALA A C 1
ATOM 840 O O . ALA A 1 108 ? -6.454 4.297 -2.494 1.00 95.56 108 ALA A O 1
ATOM 841 N N . LEU A 1 109 ? -4.491 3.263 -2.231 1.00 96.19 109 LEU A N 1
ATOM 842 C CA . LEU A 1 109 ? -3.757 4.419 -1.707 1.00 96.19 109 LEU A CA 1
ATOM 843 C C . LEU A 1 109 ? -2.917 5.024 -2.833 1.00 96.19 109 LEU A C 1
ATOM 845 O O . LEU A 1 109 ? -2.181 4.310 -3.507 1.00 96.19 109 LEU A O 1
ATOM 849 N N . LYS A 1 110 ? -3.032 6.330 -3.078 1.00 95.31 110 LYS A N 1
ATOM 850 C CA . LYS A 1 110 ? -2.235 6.995 -4.118 1.00 95.31 110 LYS A CA 1
ATOM 851 C C . LYS A 1 110 ? -0.767 7.055 -3.688 1.00 95.31 110 LYS A C 1
ATOM 853 O O . LYS A 1 110 ? -0.482 7.547 -2.606 1.00 95.31 110 LYS A O 1
ATOM 858 N N . LEU A 1 111 ? 0.139 6.623 -4.564 1.00 95.19 111 LEU A N 1
ATOM 859 C CA . LEU A 1 111 ? 1.579 6.708 -4.321 1.00 95.19 111 LEU A CA 1
ATOM 860 C C . LEU A 1 111 ? 2.114 8.100 -4.662 1.00 95.19 111 LEU A C 1
ATOM 862 O O . LEU A 1 111 ? 1.705 8.713 -5.656 1.00 95.19 111 LEU A O 1
ATOM 866 N N . THR A 1 112 ? 3.036 8.582 -3.836 1.00 93.06 112 THR A N 1
ATOM 867 C CA . THR A 1 112 ? 3.707 9.877 -3.972 1.00 93.06 112 THR A CA 1
ATOM 868 C C . THR A 1 112 ? 5.228 9.758 -3.992 1.00 93.06 112 THR A C 1
ATOM 870 O O . THR A 1 112 ? 5.889 10.667 -4.493 1.00 93.06 112 THR A O 1
ATOM 873 N N . ASN A 1 113 ? 5.787 8.636 -3.531 1.00 81.81 113 ASN A N 1
ATOM 874 C CA . ASN A 1 113 ? 7.217 8.444 -3.362 1.00 81.81 113 ASN A CA 1
ATOM 875 C C . ASN A 1 113 ? 7.677 7.056 -3.838 1.00 81.81 113 ASN A C 1
ATOM 877 O O . ASN A 1 113 ? 7.417 6.033 -3.204 1.00 81.81 113 ASN A O 1
ATOM 881 N N . SER A 1 114 ? 8.396 7.020 -4.961 1.00 85.19 114 SER A N 1
ATOM 882 C CA . SER A 1 114 ? 9.031 5.795 -5.464 1.00 85.19 114 SER A CA 1
ATOM 883 C C . SER A 1 114 ? 10.231 6.040 -6.409 1.00 85.19 114 SER A C 1
ATOM 885 O O . SER A 1 114 ? 10.317 5.388 -7.456 1.00 85.19 114 SER A O 1
ATOM 887 N N . PRO A 1 115 ? 11.137 7.004 -6.143 1.00 83.88 115 PRO A N 1
ATOM 888 C CA . PRO A 1 115 ? 12.282 7.257 -7.020 1.00 83.88 115 PRO A CA 1
ATOM 889 C C . PRO A 1 115 ? 13.199 6.025 -7.098 1.00 83.88 115 PRO A C 1
ATOM 891 O O . PRO A 1 115 ? 13.425 5.354 -6.103 1.00 83.88 115 PRO A O 1
ATOM 894 N N . GLY A 1 116 ? 13.724 5.692 -8.281 1.00 83.38 116 GLY A N 1
ATOM 895 C CA . GLY A 1 116 ? 14.659 4.564 -8.456 1.00 83.38 116 GLY A CA 1
ATOM 896 C C . GLY A 1 116 ? 14.066 3.155 -8.268 1.00 83.38 116 GLY A C 1
ATOM 897 O O . GLY A 1 116 ? 14.782 2.164 -8.427 1.00 83.38 116 GLY A O 1
ATOM 898 N N . ALA A 1 117 ? 12.772 3.041 -7.955 1.00 87.06 117 ALA A N 1
ATOM 899 C CA . ALA A 1 117 ? 12.068 1.767 -7.875 1.00 87.06 117 ALA A CA 1
ATOM 900 C C . ALA A 1 117 ? 11.748 1.214 -9.273 1.00 87.06 117 ALA A C 1
ATOM 902 O O . ALA A 1 117 ? 11.225 1.936 -10.125 1.00 87.06 117 ALA A O 1
ATOM 903 N N . ILE A 1 118 ? 11.963 -0.089 -9.487 1.00 87.12 118 IL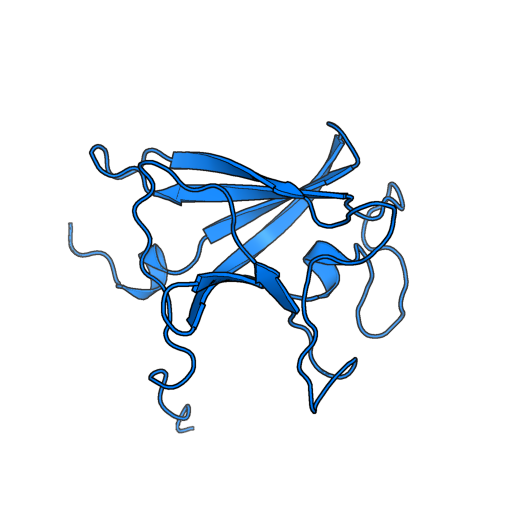E A N 1
ATOM 904 C CA . ILE A 1 118 ? 11.300 -0.798 -10.587 1.00 87.12 118 ILE A CA 1
ATOM 905 C C . ILE A 1 118 ? 9.881 -1.113 -10.145 1.00 87.12 118 ILE A C 1
ATOM 907 O O . ILE A 1 118 ? 9.654 -1.776 -9.131 1.00 87.12 118 ILE A O 1
ATOM 911 N N . ILE A 1 119 ? 8.926 -0.683 -10.962 1.00 89.31 119 ILE A N 1
ATOM 912 C CA . ILE A 1 119 ? 7.510 -0.936 -10.745 1.00 89.31 119 ILE A CA 1
ATOM 913 C C . ILE A 1 119 ? 6.963 -1.668 -11.963 1.00 89.31 119 ILE A C 1
ATOM 915 O O . ILE A 1 119 ? 7.047 -1.177 -13.088 1.00 89.31 119 ILE A O 1
ATOM 919 N N . HIS A 1 120 ? 6.349 -2.820 -11.718 1.00 88.88 120 HIS A N 1
ATOM 920 C CA . HIS A 1 120 ? 5.577 -3.560 -12.709 1.00 88.88 120 HIS A CA 1
ATOM 921 C C . HIS A 1 120 ? 4.090 -3.401 -12.377 1.00 88.88 120 HIS A C 1
ATOM 923 O O . HIS A 1 120 ? 3.518 -4.264 -11.712 1.00 88.88 120 HIS A O 1
ATOM 929 N N . PRO A 1 121 ? 3.447 -2.282 -12.759 1.00 89.94 121 PRO A N 1
ATOM 930 C CA . PRO A 1 121 ? 2.091 -2.029 -12.320 1.00 89.94 121 PRO A CA 1
ATOM 931 C C . PRO A 1 121 ? 1.104 -2.938 -13.052 1.00 89.94 121 PRO A C 1
ATOM 933 O O . PRO A 1 121 ? 1.229 -3.178 -14.256 1.00 89.94 121 PRO A O 1
ATOM 936 N N . ILE A 1 122 ? 0.085 -3.385 -12.330 1.00 89.12 122 ILE A N 1
ATOM 937 C CA . ILE A 1 122 ? -1.066 -4.087 -12.889 1.00 89.12 122 ILE A CA 1
ATOM 938 C C . ILE A 1 122 ? -2.027 -3.043 -13.462 1.00 89.12 122 ILE A C 1
ATOM 940 O O . ILE A 1 122 ? -2.349 -2.050 -12.802 1.00 89.12 122 ILE A O 1
ATOM 944 N N . ASP A 1 123 ? -2.488 -3.257 -14.691 1.00 84.50 123 ASP A N 1
ATOM 945 C CA . ASP A 1 123 ? -3.666 -2.567 -15.206 1.00 84.50 123 ASP A CA 1
ATOM 946 C C . ASP A 1 123 ? -4.904 -3.403 -14.833 1.00 84.50 123 ASP A C 1
ATOM 948 O O . ASP A 1 123 ? -5.074 -4.511 -15.351 1.00 84.50 123 ASP A O 1
ATOM 952 N N . PRO A 1 124 ? -5.767 -2.920 -13.917 1.00 73.06 124 PRO A N 1
ATOM 953 C CA . PRO A 1 124 ? -6.943 -3.666 -13.477 1.00 73.06 124 PRO A CA 1
ATOM 954 C C . PRO A 1 124 ? -7.937 -3.967 -14.606 1.00 73.06 124 PRO A C 1
ATOM 956 O O . PRO A 1 124 ? -8.784 -4.837 -14.444 1.00 73.06 124 PRO A O 1
ATOM 959 N N . VAL A 1 125 ? -7.867 -3.244 -15.729 1.00 72.75 125 VAL A N 1
ATOM 960 C CA . VAL A 1 125 ? -8.731 -3.463 -16.898 1.00 72.75 125 VAL A CA 1
ATOM 961 C C . VAL A 1 125 ? -8.150 -4.538 -17.822 1.00 72.75 125 VAL A C 1
ATOM 963 O O . VAL A 1 125 ? -8.894 -5.182 -18.557 1.00 72.75 125 VAL A O 1
ATOM 966 N N . SER A 1 126 ? -6.831 -4.760 -17.781 1.00 64.31 126 SER A N 1
ATOM 967 C CA . SER A 1 126 ? -6.145 -5.733 -18.639 1.00 64.31 126 SER A CA 1
ATOM 968 C C . SER A 1 126 ? -6.063 -7.134 -18.033 1.00 64.31 126 SER A C 1
ATOM 970 O O . SER A 1 126 ? -5.739 -8.086 -18.743 1.00 64.31 126 SER A O 1
ATOM 972 N N . VAL A 1 127 ? -6.292 -7.279 -16.724 1.00 60.66 127 VAL A N 1
ATOM 973 C CA . VAL A 1 127 ? -6.422 -8.595 -16.089 1.00 60.66 127 VAL A CA 1
ATOM 974 C C . VAL A 1 127 ? -7.747 -9.198 -16.543 1.00 60.66 127 VAL A C 1
ATOM 976 O O . VAL A 1 127 ? -8.818 -8.773 -16.120 1.00 60.66 127 VAL A O 1
ATOM 979 N N . GLY A 1 128 ? -7.663 -10.141 -17.484 1.00 45.91 128 GLY A N 1
ATOM 980 C CA . GLY A 1 128 ? -8.822 -10.836 -18.034 1.00 45.91 128 GLY A CA 1
ATOM 981 C C . GLY A 1 128 ? -9.718 -11.427 -16.944 1.00 45.91 128 GLY A C 1
ATOM 982 O O . GLY A 1 128 ? -9.286 -11.670 -15.817 1.00 45.91 128 GLY A O 1
ATOM 983 N N . VAL A 1 129 ? -10.985 -11.666 -17.287 1.00 43.00 129 VAL A N 1
ATOM 984 C CA . VAL A 1 129 ? -11.922 -12.353 -16.391 1.00 43.00 129 VAL A CA 1
ATOM 985 C C . VAL A 1 129 ? -11.334 -13.729 -16.061 1.00 43.00 129 VAL A C 1
ATOM 987 O O . VAL A 1 129 ? -11.078 -14.490 -16.996 1.00 43.00 129 VAL A O 1
ATOM 990 N N . PRO A 1 130 ? -11.114 -14.075 -14.778 1.00 46.72 130 PRO A N 1
ATOM 991 C CA . PRO A 1 130 ? -10.706 -15.423 -14.414 1.00 46.72 130 PRO A CA 1
ATOM 992 C C . PRO A 1 130 ? -11.773 -16.404 -14.908 1.00 46.72 130 PRO A C 1
ATOM 994 O O . PRO A 1 130 ? -12.908 -16.391 -14.428 1.00 46.72 130 PRO A O 1
ATOM 997 N N . THR A 1 131 ? -11.442 -17.219 -15.905 1.00 39.28 131 THR A N 1
ATOM 998 C CA . THR A 1 131 ? -12.291 -18.336 -16.321 1.00 39.28 131 THR A CA 1
ATOM 999 C C . THR A 1 131 ? -12.091 -19.473 -15.326 1.00 39.28 131 THR A C 1
ATOM 1001 O O . THR A 1 131 ? -10.948 -19.803 -15.007 1.00 39.28 131 THR A O 1
ATOM 1004 N N . LYS A 1 132 ? -13.195 -20.019 -14.806 1.00 38.41 132 LYS A N 1
ATOM 1005 C CA . LYS A 1 132 ? -13.178 -21.238 -13.987 1.00 38.41 132 LYS A CA 1
ATOM 1006 C C . LYS A 1 132 ? -12.672 -22.434 -14.781 1.00 38.41 132 LYS A C 1
ATOM 1008 O O . LYS A 1 132 ? -12.982 -22.487 -15.991 1.00 38.41 132 LYS A O 1
#

Sequence (132 aa):
MNVAPPSLQSSRIEMYFGDILLSSGTSFITRRGSKLFLTSNSHNVTGRDQHAGACLSAREGIPNNVVIRYNKADNPGEFLSYQEPILANDEPLWFKHPKLGKTADFVALKLTNSPGAIIHPIDPVSVGVPTK

Foldseek 3Di:
DDDDLVVQQKKKKFFDDVPHTFDIDIWGWADDPPWIWTKDFPCRQQCADLPPRARVGPVSDRGQKMWIWFAADPDGPDTDIDIDTQDDPNHGQWAADPPCGSVDRIIIHTDDDDPRGDHDHDHPVPPDDDDD

Radius of gyration: 15.19 Å; chains: 1; bounding box: 40×36×39 Å

pLDDT: mean 84.55, std 12.77, range [38.41, 96.94]

=== Feature glossary ===
Key to the feature types in this record:

— What the protein is —

Primary structure: the covalent order of the twenty standard amino acids along the backbone. Two proteins with the same sequence will (almost always) fold to the same structure; two with 30% identity often share a fold but not the details.

Database cross-references. InterPro integrates a dozen domain/family signature databases into unified entries with residue-range hits. GO terms attach function/process/location labels with evidence codes. CATH codes position the fold in a four-level structural taxonomy. Organism is the NCBI-taxonomy species name.

— Where its atoms are —

The mmCIF block holds the 3D Cartesian coordinates of each backbone atom (N, Cα, C, O) in ångströms. mmCIF is the PDB's canonical archive format — a tagged-loop text representation of the atomic model.

Six rendered views show the 3D structure from the faces of a cube — i.e. along ±x, ±y, ±z. Rendering representation is drawn randomly per protein from cartoon (secondary-structure ribbons), sticks (backbone bonds), or molecular surface; coloring is either N→C rainbow (blue at the N-terminus through red at the C-terminus) or one color per chain.

— Local backbone conformation —

DSSP 8-state secondary structure assigns each residue one of H (α-helix), G (3₁₀-helix), I (π-helix), E (extended β-strand), B (isolated β-bridge), T (hydrogen-bonded turn), S (bend), or '-' (coil). The assignment is computed from backbone hydrogen-bond geometry via the Kabsch–Sander algorithm.

P-SEA three-state annotation labels each residue as helix, strand, or coil based purely on the geometry of the Cα trace. It serves as a fallback when the full backbone (and thus DSSP) is unavailable.

The φ/ψ torsion pair specifies the backbone conformation at each residue. φ rotates about the N–Cα bond, ψ about the Cα–C bond. Steric clashes forbid most of the (φ, ψ) plane — the allowed regions (α-helix basin, β-sheet basin, left-handed helix) are the Ramachandran-allowed regions.

— Global shape and packing —

The geometric summary reports three shape descriptors. Rg (radius of gyration) measures how spread out the Cα atoms are about their centre of mass; compact globular proteins have small Rg, elongated or unfolded ones large. Cα contacts (<8 Å, |i−j|>4) count long-range residue pairs in spatial proximity — high for tightly packed folds, near zero for rods or random coil. The bounding-box extents give the protein's footprint along x, y, z in Å.

Accessible surface area quantifies burial. A residue with SASA near zero is packed into the hydrophobic core; one with SASA >100 Å² sits on the surface. Computed here via the Shrake–Rupley numerical algorithm with a 1.4 Å probe.

Plot images: a contact map (which residues are close in 3D, as an N×N binary image), a Ramachandran scatter (backbone torsion angles, revealing secondary-structure composition at a glance), and — for AlphaFold structures — a PAE heatmap (pairwise prediction confidence).

— Structural neighborhood —

The Foldseek 3Di string encodes local tertiary geometry as a 20-letter alphabet — one character per residue — derived from the relative positions of nearby Cα atoms. Unlike the amino-acid sequence, 3Di is a direct function of the 3D structure, so two proteins with the same fold have similar 3Di strings even at low sequence identity.

Nearest PDB neighbors are the top structural matches found by Foldseek when searching this structure against the entire Protein Data Bank. Each hit reports a TM-score (0 to 1; >0.5 almost always implies the same fold) and an E-value. These are *structural* homologs — they may share no detectable sequence similarity.

— Confidence and disorder —

For AlphaFold models, the B-factor field carries pLDDT — the model's own estimate of local accuracy on a 0–100 scale. Regions with pLDDT<50 should be treated as essentially unmodeled; they often correspond to intrinsically disordered segments.

B-factor (Debye–Waller factor) reflects atomic displacement in the crystal lattice. It is an experimental observable (units Å²), not a prediction; low values mean the atom is pinned down, high values mean it moves or is heterogeneous across the crystal.

Predicted aligned error is AlphaFold's pairwise confidence. Unlike pLDDT (per-residue), PAE is per-residue-pair and captures whether two parts of the structure are correctly placed relative to each other. Units are ångströms of expected positional error.